Protein AF-A0A519M9V5-F1 (afdb_monomer_lite)

Secondary structure (DSSP, 8-state):
-------HHHHHHHHHHHHHHHHHTT------HHHHHHHHHHHTTSS-HHHHHHHHHHHHH------

pLDDT: mean 73.79, std 14.98, range [37.66, 90.44]

Radius of gyration: 13.43 Å; chains: 1; bounding box: 31×42×29 Å

Sequence (67 aa):
MVPIFSTATEQRRQHLIKAAISFKEGLTELVEPTQHKVLTQFALGRLTIDEVVYYLEAASSSPETRR

Structure (mmCIF, N/CA/C/O backbone):
data_AF-A0A519M9V5-F1
#
_entry.id   AF-A0A519M9V5-F1
#
loop_
_atom_site.group_PDB
_atom_site.id
_atom_site.type_symbol
_atom_site.label_atom_id
_atom_site.label_alt_id
_atom_site.label_comp_id
_atom_site.label_asym_id
_atom_site.label_entity_id
_atom_site.label_seq_id
_atom_site.pdbx_PDB_ins_code
_atom_site.Cartn_x
_atom_site.Cartn_y
_atom_site.Cartn_z
_atom_site.occupancy
_atom_site.B_iso_or_equiv
_atom_site.auth_seq_id
_atom_site.auth_comp_id
_atom_site.auth_asym_id
_atom_site.auth_atom_id
_atom_site.pdbx_PDB_model_num
ATOM 1 N N . MET A 1 1 ? 9.278 -32.643 3.853 1.00 40.19 1 MET A N 1
ATOM 2 C CA . MET A 1 1 ? 9.414 -31.217 4.217 1.00 40.19 1 MET A CA 1
ATOM 3 C C . MET A 1 1 ? 9.879 -30.488 2.975 1.00 40.19 1 MET A C 1
ATOM 5 O O . MET A 1 1 ? 11.020 -30.665 2.576 1.00 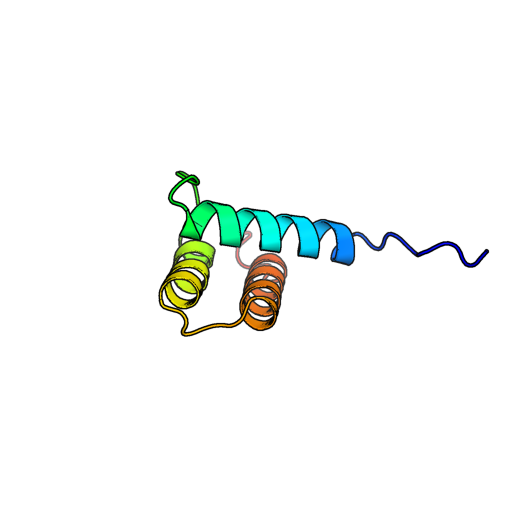40.19 1 MET A O 1
ATOM 9 N N . VAL A 1 2 ? 8.966 -29.806 2.284 1.00 44.28 2 VAL A N 1
ATOM 10 C CA . VAL A 1 2 ? 9.308 -29.049 1.073 1.00 44.28 2 VAL A CA 1
ATOM 11 C C . VAL A 1 2 ? 10.052 -27.803 1.555 1.00 44.28 2 VAL A C 1
ATOM 13 O O . VAL A 1 2 ? 9.503 -27.108 2.412 1.00 44.28 2 VAL A O 1
ATOM 16 N N . PRO A 1 3 ? 11.295 -27.540 1.120 1.00 47.53 3 PRO A N 1
ATOM 17 C CA . PRO A 1 3 ? 11.969 -26.311 1.496 1.00 47.53 3 PRO A CA 1
ATOM 18 C C . PRO A 1 3 ? 11.124 -25.177 0.924 1.00 47.53 3 PRO A C 1
ATOM 20 O O . PRO A 1 3 ? 10.922 -25.095 -0.287 1.00 47.53 3 PRO A O 1
ATOM 23 N N . ILE A 1 4 ? 10.546 -24.361 1.802 1.00 56.56 4 ILE A N 1
ATOM 24 C CA . ILE A 1 4 ? 9.850 -23.148 1.394 1.00 56.56 4 ILE A CA 1
ATOM 25 C C . ILE A 1 4 ? 10.961 -22.305 0.791 1.00 56.56 4 ILE A C 1
ATOM 27 O O . ILE A 1 4 ? 11.858 -21.862 1.507 1.00 56.56 4 ILE A O 1
ATOM 31 N N . PHE A 1 5 ? 10.994 -22.220 -0.535 1.00 46.78 5 PHE A N 1
ATOM 32 C CA . PHE A 1 5 ? 11.931 -21.368 -1.234 1.00 46.78 5 PHE A CA 1
ATOM 33 C C . PHE A 1 5 ? 11.699 -19.959 -0.690 1.00 46.78 5 PHE A C 1
ATOM 35 O O . PHE A 1 5 ? 10.737 -19.295 -1.062 1.00 46.78 5 PHE A O 1
ATOM 42 N N . SER A 1 6 ? 12.561 -19.521 0.228 1.00 52.06 6 SER A N 1
ATOM 43 C CA . SER A 1 6 ? 12.711 -18.124 0.618 1.00 52.06 6 SER A CA 1
ATOM 44 C C . SER A 1 6 ? 13.297 -17.393 -0.585 1.00 52.06 6 SER A C 1
ATOM 46 O O . SER A 1 6 ? 14.475 -17.052 -0.635 1.00 52.06 6 SER A O 1
ATOM 48 N N . THR A 1 7 ? 12.477 -17.243 -1.622 1.00 55.16 7 THR A N 1
ATOM 49 C CA . THR A 1 7 ? 12.737 -16.403 -2.780 1.00 55.16 7 THR A CA 1
ATOM 50 C C . THR A 1 7 ? 12.818 -14.981 -2.252 1.00 55.16 7 THR A C 1
ATOM 52 O O . THR A 1 7 ? 11.911 -14.568 -1.530 1.00 55.16 7 THR A O 1
ATOM 55 N N . ALA A 1 8 ? 13.866 -14.228 -2.573 1.00 57.00 8 ALA A N 1
ATOM 56 C CA . ALA A 1 8 ? 14.053 -12.840 -2.130 1.00 57.00 8 ALA A CA 1
ATOM 57 C C . ALA A 1 8 ? 12.779 -11.963 -2.239 1.00 57.00 8 ALA A C 1
ATOM 59 O O . ALA A 1 8 ? 12.590 -11.032 -1.461 1.00 57.00 8 ALA A O 1
ATOM 60 N N . THR A 1 9 ? 11.876 -12.314 -3.156 1.00 66.00 9 THR A N 1
ATOM 61 C CA . THR A 1 9 ? 10.531 -11.770 -3.368 1.00 66.00 9 THR A CA 1
ATOM 62 C C . THR A 1 9 ? 9.604 -11.822 -2.142 1.00 66.00 9 THR A C 1
ATOM 64 O O . THR A 1 9 ? 8.906 -10.850 -1.881 1.00 66.00 9 THR A O 1
ATOM 67 N N . GLU A 1 10 ? 9.598 -12.895 -1.343 1.00 73.31 10 GLU A N 1
ATOM 68 C CA . GLU A 1 10 ? 8.699 -13.000 -0.175 1.00 73.31 10 GLU A CA 1
ATOM 69 C C . GLU A 1 10 ? 9.199 -12.143 0.996 1.00 73.31 10 GLU A C 1
ATOM 71 O O . GLU A 1 10 ? 8.445 -11.399 1.620 1.00 73.31 10 GLU A O 1
ATOM 76 N N . GLN A 1 11 ? 10.510 -12.158 1.251 1.00 76.25 11 GLN A N 1
ATOM 77 C CA . GLN A 1 11 ? 11.109 -11.259 2.242 1.00 76.25 11 GLN A CA 1
ATOM 78 C C . GLN A 1 11 ? 10.915 -9.792 1.847 1.00 76.25 11 GLN A C 1
ATOM 80 O O . GLN A 1 11 ? 10.614 -8.953 2.698 1.00 76.25 11 GLN A O 1
ATOM 85 N N . ARG A 1 12 ? 11.034 -9.488 0.550 1.00 76.06 12 ARG A N 1
ATOM 86 C CA . ARG A 1 12 ? 10.763 -8.157 0.008 1.00 76.06 12 ARG A CA 1
ATOM 87 C C . ARG A 1 12 ? 9.303 -7.762 0.193 1.00 76.06 12 ARG A C 1
ATOM 89 O O . ARG A 1 12 ? 9.050 -6.672 0.696 1.00 76.06 12 ARG A O 1
ATOM 96 N N . ARG A 1 13 ? 8.356 -8.645 -0.128 1.00 80.12 13 ARG A N 1
ATOM 97 C CA . ARG A 1 13 ? 6.920 -8.432 0.099 1.00 80.12 13 ARG A CA 1
ATOM 98 C C . ARG A 1 13 ? 6.641 -8.117 1.568 1.00 80.12 13 ARG A C 1
ATOM 100 O O . ARG A 1 13 ? 6.036 -7.088 1.853 1.00 80.12 13 ARG A O 1
ATOM 107 N N . GLN A 1 14 ? 7.152 -8.912 2.508 1.00 83.44 14 GLN A N 1
ATOM 108 C CA . GLN A 1 14 ? 6.980 -8.636 3.941 1.00 83.44 14 GLN A CA 1
ATOM 109 C C . GLN A 1 14 ? 7.588 -7.295 4.371 1.00 83.44 14 GLN A C 1
ATOM 111 O O . GLN A 1 14 ? 6.989 -6.573 5.171 1.00 83.44 14 GLN A O 1
ATOM 116 N N . HIS A 1 15 ? 8.750 -6.930 3.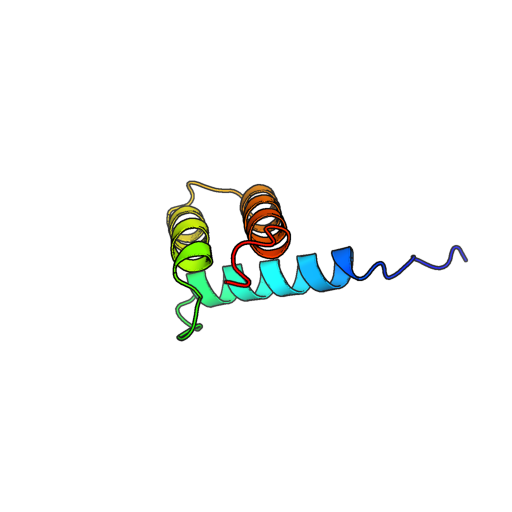823 1.00 82.19 15 HIS A N 1
ATOM 117 C CA . HIS A 1 15 ? 9.379 -5.640 4.098 1.00 82.19 15 HIS A CA 1
ATOM 118 C C . HIS A 1 15 ? 8.525 -4.469 3.590 1.00 82.19 15 HIS A C 1
ATOM 120 O O . HIS A 1 15 ? 8.314 -3.502 4.320 1.00 82.19 15 HIS A O 1
ATOM 126 N N . LEU A 1 16 ? 7.985 -4.575 2.371 1.00 81.06 16 LEU A N 1
ATOM 127 C CA . LEU A 1 16 ? 7.102 -3.569 1.775 1.00 81.06 16 LEU A CA 1
ATOM 128 C C . LEU A 1 16 ? 5.794 -3.429 2.558 1.00 81.06 16 LEU A C 1
ATOM 130 O O . LEU A 1 16 ? 5.350 -2.312 2.809 1.00 81.06 16 LEU A O 1
ATOM 134 N N . ILE A 1 17 ? 5.217 -4.544 3.011 1.00 84.12 17 ILE A N 1
ATOM 135 C CA . ILE A 1 17 ? 4.018 -4.535 3.856 1.00 84.12 17 ILE A CA 1
ATOM 136 C C . ILE A 1 17 ? 4.297 -3.797 5.166 1.00 84.12 17 ILE A C 1
ATOM 138 O O . ILE A 1 17 ? 3.533 -2.916 5.558 1.00 84.12 17 ILE A O 1
ATOM 142 N N . LYS A 1 18 ? 5.417 -4.113 5.826 1.00 85.44 18 LYS A N 1
ATOM 143 C CA . LYS A 1 18 ? 5.816 -3.448 7.068 1.00 85.44 18 LYS A CA 1
ATOM 144 C C . LYS A 1 18 ? 6.023 -1.947 6.856 1.00 85.44 18 LYS A C 1
ATOM 146 O O . LYS A 1 18 ? 5.529 -1.162 7.655 1.00 85.44 18 LYS A O 1
ATOM 151 N N . ALA A 1 19 ? 6.690 -1.552 5.771 1.00 82.38 19 ALA A N 1
ATOM 152 C CA . ALA A 1 19 ? 6.887 -0.147 5.421 1.00 82.38 19 ALA A CA 1
ATOM 153 C C . ALA A 1 19 ? 5.555 0.577 5.156 1.00 82.38 19 ALA A C 1
ATOM 155 O O . ALA A 1 19 ? 5.360 1.691 5.634 1.00 82.38 19 ALA A O 1
ATOM 156 N N . ALA A 1 20 ? 4.612 -0.065 4.462 1.00 82.81 20 ALA A N 1
ATOM 157 C CA . ALA A 1 20 ? 3.302 0.518 4.183 1.00 82.81 20 ALA A CA 1
ATOM 158 C C . ALA A 1 20 ? 2.460 0.725 5.449 1.00 82.81 20 ALA A C 1
ATOM 160 O O . ALA A 1 20 ? 1.812 1.762 5.600 1.00 82.81 20 ALA A O 1
ATOM 161 N N . ILE A 1 21 ? 2.501 -0.233 6.379 1.00 84.00 21 ILE A N 1
ATOM 162 C CA . ILE A 1 21 ? 1.837 -0.110 7.682 1.00 84.00 21 ILE A CA 1
ATOM 163 C C . ILE A 1 21 ? 2.501 0.998 8.506 1.00 84.00 21 ILE A C 1
ATOM 165 O O . ILE A 1 21 ? 1.805 1.891 8.976 1.00 84.00 21 ILE A O 1
ATOM 169 N N . SER A 1 22 ? 3.833 1.003 8.620 1.00 83.75 22 SER A N 1
ATOM 170 C CA . SER A 1 22 ? 4.563 2.052 9.343 1.00 83.75 22 SER A CA 1
ATOM 171 C C . SER A 1 22 ? 4.303 3.448 8.775 1.00 83.75 22 SER A C 1
ATOM 173 O O . SER A 1 22 ? 4.167 4.398 9.540 1.00 83.75 22 SER A O 1
ATOM 175 N N . PHE A 1 23 ? 4.191 3.585 7.451 1.00 84.19 23 PHE A N 1
ATOM 176 C CA . PHE A 1 23 ? 3.829 4.849 6.810 1.00 84.19 23 PHE A CA 1
ATOM 177 C C . PHE A 1 23 ? 2.416 5.295 7.188 1.00 84.19 23 PHE A C 1
ATOM 179 O O . PHE A 1 23 ? 2.209 6.455 7.533 1.00 84.19 23 PHE A O 1
ATOM 186 N N . LYS A 1 24 ? 1.447 4.373 7.166 1.00 82.25 24 LYS A N 1
ATOM 187 C CA . LYS A 1 24 ? 0.067 4.662 7.575 1.00 82.25 24 LYS A CA 1
ATOM 188 C C . LYS A 1 24 ? -0.016 5.115 9.038 1.00 82.25 24 LYS A C 1
ATOM 190 O O . LYS A 1 24 ? -0.801 6.003 9.349 1.00 82.25 24 LYS A O 1
ATOM 195 N N . GLU A 1 25 ? 0.810 4.538 9.903 1.00 84.31 25 GLU A N 1
ATOM 196 C CA . GLU A 1 25 ? 0.921 4.899 11.323 1.00 84.31 25 GLU A CA 1
ATOM 197 C C . GLU A 1 25 ? 1.731 6.195 11.556 1.00 84.31 25 GLU A C 1
ATOM 199 O O . GLU A 1 25 ? 1.858 6.645 12.691 1.00 84.31 25 GLU A O 1
ATOM 204 N N . GLY A 1 26 ? 2.299 6.806 10.506 1.00 80.56 26 GLY A N 1
ATOM 205 C CA . GLY A 1 26 ? 3.118 8.020 10.610 1.00 80.56 26 GLY A CA 1
ATOM 206 C C . GLY A 1 26 ? 4.523 7.793 11.181 1.00 80.56 26 GLY A C 1
ATOM 207 O O . GLY A 1 26 ? 5.179 8.742 11.594 1.00 80.56 26 GLY A O 1
ATOM 208 N N . LEU A 1 27 ? 5.002 6.546 11.205 1.00 77.31 27 LEU A N 1
ATOM 209 C CA . LEU A 1 27 ? 6.283 6.138 11.800 1.00 77.31 27 LEU A CA 1
ATOM 210 C C . LEU A 1 27 ? 7.454 6.139 10.804 1.00 77.31 27 LEU A C 1
ATOM 212 O O . LEU A 1 27 ? 8.529 5.631 11.112 1.00 77.31 27 LEU A O 1
ATOM 216 N N . THR A 1 28 ? 7.256 6.611 9.572 1.00 70.50 28 THR A N 1
ATOM 217 C CA . THR A 1 28 ? 8.276 6.565 8.513 1.00 70.50 28 THR A CA 1
ATOM 218 C C . THR A 1 28 ? 8.536 7.955 7.950 1.00 70.50 28 THR A C 1
ATOM 220 O O . THR A 1 28 ? 7.666 8.539 7.313 1.00 70.50 28 THR A O 1
ATOM 223 N N . GLU A 1 29 ? 9.755 8.456 8.162 1.00 60.25 29 GLU A N 1
ATOM 224 C CA . GLU A 1 29 ? 10.169 9.822 7.800 1.00 60.25 29 GLU A CA 1
ATOM 225 C C . GLU A 1 29 ? 10.911 9.910 6.454 1.00 60.25 29 GLU A C 1
ATOM 227 O O . GLU A 1 29 ? 11.041 10.992 5.887 1.00 60.25 29 GLU A O 1
ATOM 232 N N . LEU A 1 30 ? 11.373 8.781 5.903 1.00 57.22 30 LEU A N 1
ATOM 233 C CA . LEU A 1 30 ? 12.100 8.736 4.633 1.00 57.22 30 LEU A CA 1
ATOM 234 C C . LEU A 1 30 ? 11.478 7.697 3.701 1.00 57.22 30 LEU A C 1
ATOM 236 O O . LEU A 1 30 ? 11.750 6.502 3.804 1.00 57.22 30 LEU A O 1
ATOM 240 N N . VAL A 1 31 ? 10.641 8.164 2.777 1.00 66.50 31 VAL A N 1
ATOM 241 C CA . VAL A 1 31 ? 10.131 7.349 1.673 1.00 66.50 31 VAL A CA 1
ATOM 242 C C . VAL A 1 31 ? 10.470 8.053 0.368 1.00 66.50 31 VAL A C 1
ATOM 244 O O . VAL A 1 31 ? 10.242 9.256 0.239 1.00 66.50 31 VAL A O 1
ATOM 247 N N . GLU A 1 32 ? 11.012 7.321 -0.606 1.00 72.25 32 GLU A N 1
ATOM 248 C CA . GLU A 1 32 ? 11.249 7.879 -1.937 1.00 72.25 32 GLU A CA 1
ATOM 249 C C . GLU A 1 32 ? 9.956 8.475 -2.519 1.00 72.25 32 GLU A C 1
ATOM 251 O O . GLU A 1 32 ? 8.879 7.904 -2.324 1.00 72.25 32 GLU A O 1
ATOM 256 N N . PRO A 1 33 ? 10.018 9.584 -3.275 1.00 73.25 33 PRO A N 1
ATOM 257 C CA . PRO A 1 33 ? 8.826 10.276 -3.774 1.00 73.25 33 PRO A CA 1
ATOM 258 C C . PRO A 1 33 ? 7.894 9.369 -4.600 1.00 73.25 33 PRO A C 1
ATOM 260 O O . PRO A 1 33 ? 6.668 9.492 -4.521 1.00 73.25 33 PRO A O 1
ATOM 263 N N . THR A 1 34 ? 8.454 8.405 -5.337 1.00 70.56 34 THR A N 1
ATOM 264 C CA . THR A 1 34 ? 7.695 7.394 -6.092 1.00 70.56 34 THR A CA 1
ATOM 265 C C . THR A 1 34 ? 6.896 6.473 -5.170 1.00 70.56 34 THR A C 1
ATOM 267 O O . THR A 1 34 ? 5.717 6.209 -5.408 1.00 70.56 34 THR A O 1
ATOM 270 N N . GLN A 1 35 ? 7.515 6.024 -4.080 1.00 80.75 35 GLN A N 1
ATOM 271 C CA . GLN A 1 35 ? 6.883 5.173 -3.078 1.00 80.75 35 GLN A CA 1
ATOM 272 C C . GLN A 1 35 ? 5.864 5.976 -2.254 1.00 80.75 35 GLN A C 1
ATOM 274 O O . GLN A 1 35 ? 4.771 5.487 -1.981 1.00 80.75 35 GLN A O 1
ATOM 279 N N . HIS A 1 36 ? 6.163 7.242 -1.947 1.00 83.44 36 HIS A N 1
ATOM 280 C CA . HIS A 1 36 ? 5.290 8.141 -1.195 1.00 83.44 36 HIS A CA 1
ATOM 281 C C . HIS A 1 36 ? 3.914 8.287 -1.854 1.00 83.44 36 HIS A C 1
ATOM 283 O O . HIS A 1 36 ? 2.891 8.237 -1.174 1.00 83.44 36 HIS A O 1
ATOM 289 N N . LYS A 1 37 ? 3.855 8.403 -3.189 1.00 85.75 37 LYS A N 1
ATOM 290 C CA . LYS A 1 37 ? 2.581 8.477 -3.924 1.00 85.75 37 LYS A CA 1
ATOM 291 C C . LYS A 1 37 ? 1.731 7.214 -3.734 1.00 85.75 37 LYS A C 1
ATOM 293 O O . LYS A 1 37 ? 0.536 7.330 -3.466 1.00 85.75 37 LYS A O 1
ATOM 298 N N . VAL A 1 38 ? 2.337 6.031 -3.849 1.00 87.31 38 VAL A N 1
ATOM 299 C CA . VAL A 1 38 ? 1.653 4.733 -3.692 1.00 87.31 38 VAL A CA 1
ATOM 300 C C . VAL A 1 38 ? 1.193 4.542 -2.245 1.00 87.31 38 VAL A C 1
ATOM 302 O O . VAL A 1 38 ? 0.026 4.241 -1.996 1.00 87.31 38 VAL A O 1
ATOM 305 N N . LEU A 1 39 ? 2.076 4.810 -1.282 1.00 86.12 39 LEU A N 1
ATOM 306 C CA . LEU A 1 39 ? 1.777 4.713 0.145 1.00 86.12 39 LEU A CA 1
ATOM 307 C C . LEU A 1 39 ? 0.706 5.718 0.595 1.00 86.12 39 LEU A C 1
ATOM 309 O O . LEU A 1 39 ? -0.134 5.393 1.430 1.00 86.12 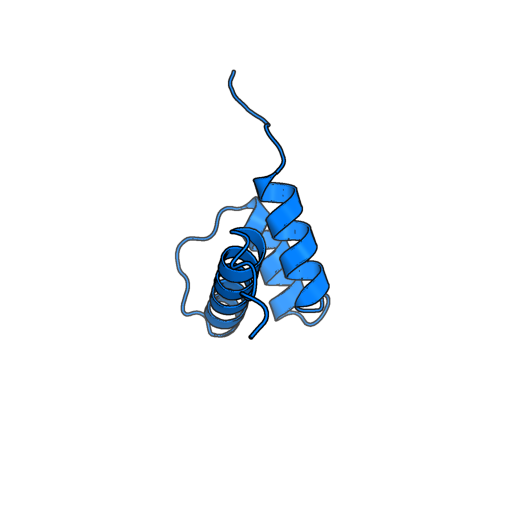39 LEU A O 1
ATOM 313 N N . THR A 1 40 ? 0.658 6.907 -0.009 1.00 87.44 40 THR A N 1
ATOM 314 C CA . THR A 1 40 ? -0.415 7.885 0.234 1.00 87.44 40 THR A CA 1
ATOM 315 C C . THR A 1 40 ? -1.767 7.345 -0.234 1.00 87.44 40 THR A C 1
ATOM 317 O O . THR A 1 40 ? -2.755 7.462 0.485 1.00 87.44 40 THR A O 1
ATOM 320 N N . GLN A 1 41 ? -1.843 6.717 -1.416 1.00 88.00 41 GLN A N 1
ATOM 321 C CA . GLN A 1 41 ? -3.099 6.105 -1.874 1.00 88.00 41 GLN A CA 1
ATOM 322 C C . GLN A 1 41 ? -3.532 4.940 -0.966 1.00 88.00 41 GLN A C 1
ATOM 324 O O . GLN A 1 41 ? -4.725 4.790 -0.706 1.00 88.00 41 GLN A O 1
ATOM 329 N N . PHE A 1 42 ? -2.583 4.167 -0.430 1.00 88.19 42 PHE A N 1
ATOM 330 C CA . PHE A 1 42 ? -2.854 3.134 0.576 1.00 88.19 42 PHE A CA 1
ATOM 331 C C . PHE A 1 42 ? -3.397 3.707 1.887 1.00 88.19 42 PHE A C 1
ATOM 333 O O . PHE A 1 42 ? -4.409 3.232 2.396 1.00 88.19 42 PHE A O 1
ATOM 340 N N . ALA A 1 43 ? -2.770 4.763 2.413 1.00 85.81 43 ALA A N 1
ATOM 341 C CA . ALA A 1 43 ? -3.221 5.434 3.630 1.00 85.81 43 ALA A CA 1
ATOM 342 C C . ALA A 1 43 ? -4.639 6.016 3.476 1.00 85.81 43 ALA A C 1
ATOM 344 O O . ALA A 1 43 ? -5.433 5.967 4.412 1.00 85.81 43 ALA A O 1
ATOM 345 N N . LEU A 1 44 ? -4.984 6.485 2.271 1.00 89.00 44 LEU A N 1
ATOM 346 C CA . LEU A 1 44 ? -6.328 6.946 1.905 1.00 89.00 44 LEU A CA 1
ATOM 347 C C . LEU A 1 44 ? -7.336 5.804 1.659 1.00 89.00 44 LEU A C 1
ATOM 349 O O . LEU A 1 44 ? -8.487 6.083 1.327 1.00 89.00 44 LEU A O 1
ATOM 353 N N . GLY A 1 45 ? -6.923 4.536 1.768 1.00 87.31 45 GLY A N 1
ATOM 354 C CA . GLY A 1 45 ? -7.774 3.367 1.525 1.00 87.31 45 GLY A CA 1
ATOM 355 C C . GLY A 1 45 ? -8.140 3.143 0.055 1.00 87.31 45 GLY A C 1
ATOM 356 O O . GLY A 1 45 ? -9.093 2.425 -0.233 1.00 87.31 45 GLY A O 1
ATOM 357 N N . ARG A 1 46 ? -7.415 3.771 -0.880 1.00 90.44 46 ARG A N 1
ATOM 358 C CA . ARG A 1 46 ? -7.651 3.661 -2.331 1.00 90.44 46 ARG A CA 1
ATOM 359 C C . ARG A 1 46 ? -6.906 2.505 -2.987 1.00 90.44 46 ARG A C 1
ATOM 361 O O . ARG A 1 46 ? -7.269 2.124 -4.091 1.00 90.44 46 ARG A O 1
ATOM 368 N N . LEU A 1 47 ? -5.864 1.998 -2.333 1.00 87.88 47 LEU A N 1
ATOM 369 C CA . LEU A 1 47 ? -5.121 0.815 -2.755 1.00 87.88 47 LEU A CA 1
ATOM 370 C C . LEU A 1 47 ? -5.163 -0.233 -1.652 1.00 87.88 47 LEU A C 1
ATOM 372 O O . LEU A 1 47 ? -5.084 0.093 -0.465 1.00 87.88 47 LEU A O 1
ATOM 376 N N . THR A 1 48 ? -5.239 -1.491 -2.057 1.00 89.50 48 THR A N 1
ATOM 377 C CA . THR A 1 48 ? -5.034 -2.640 -1.179 1.00 89.50 48 THR A CA 1
ATOM 378 C C . THR A 1 48 ? -3.545 -2.908 -0.976 1.00 89.50 48 THR A C 1
ATOM 380 O O . THR A 1 48 ? -2.690 -2.442 -1.729 1.00 89.50 48 THR A O 1
ATOM 383 N N . ILE A 1 49 ? -3.216 -3.687 0.056 1.00 83.50 49 ILE A N 1
ATOM 384 C CA . ILE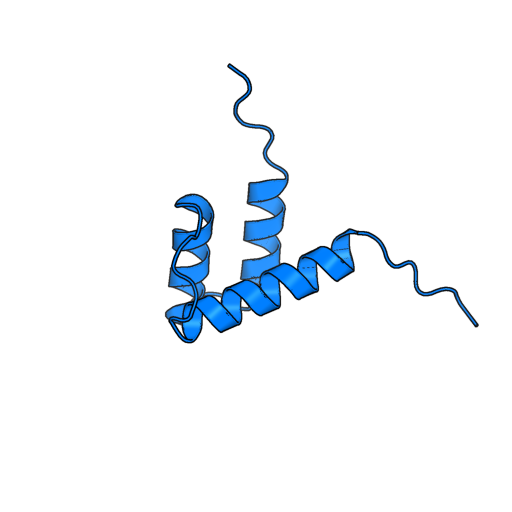 A 1 49 ? -1.823 -4.033 0.348 1.00 83.50 49 ILE A CA 1
ATOM 385 C C . ILE A 1 49 ? -1.159 -4.803 -0.805 1.00 83.50 49 ILE A C 1
ATOM 387 O O . ILE A 1 49 ? 0.028 -4.614 -1.054 1.00 83.50 49 ILE A O 1
ATOM 391 N N . ASP A 1 50 ? -1.921 -5.618 -1.539 1.00 85.00 50 ASP A N 1
ATOM 392 C CA . ASP A 1 50 ? -1.402 -6.395 -2.667 1.00 85.00 50 ASP A CA 1
ATOM 393 C C . ASP A 1 50 ? -1.032 -5.480 -3.844 1.00 85.00 50 ASP A C 1
ATOM 395 O O . ASP A 1 50 ? 0.058 -5.587 -4.405 1.00 85.00 50 ASP A O 1
ATOM 399 N N . GLU A 1 51 ? -1.876 -4.484 -4.132 1.00 87.69 51 GLU A N 1
ATOM 400 C CA . GLU A 1 51 ? -1.596 -3.460 -5.145 1.00 87.69 51 GLU A CA 1
ATOM 401 C C . GLU A 1 51 ? -0.388 -2.599 -4.766 1.00 87.69 51 GLU A C 1
ATOM 403 O O . GLU A 1 51 ? 0.453 -2.296 -5.609 1.00 87.69 51 GLU A O 1
ATOM 408 N N . VAL A 1 52 ? -0.261 -2.222 -3.491 1.00 86.12 52 VAL A N 1
ATOM 409 C CA . VAL A 1 52 ? 0.897 -1.465 -2.993 1.00 86.12 52 VAL A CA 1
ATOM 410 C C . VAL A 1 52 ? 2.184 -2.247 -3.196 1.00 86.12 52 VAL A C 1
ATOM 412 O O . VAL A 1 52 ? 3.149 -1.696 -3.721 1.00 86.12 52 VAL A O 1
ATOM 415 N N . VAL A 1 53 ? 2.198 -3.525 -2.813 1.00 85.44 53 VAL A N 1
ATOM 416 C CA . VAL A 1 53 ? 3.349 -4.403 -3.036 1.00 85.44 53 VAL A CA 1
ATOM 417 C C . VAL A 1 53 ? 3.659 -4.473 -4.527 1.00 85.44 53 VAL A C 1
ATOM 419 O O . VAL A 1 53 ? 4.793 -4.203 -4.906 1.00 85.44 53 VAL A O 1
ATOM 422 N N . TYR A 1 54 ? 2.660 -4.718 -5.377 1.00 85.06 54 TYR A N 1
ATOM 423 C CA . TYR A 1 54 ? 2.839 -4.772 -6.826 1.00 85.06 54 TYR A CA 1
ATOM 424 C C . TYR A 1 54 ? 3.476 -3.493 -7.396 1.00 85.06 54 TYR A C 1
ATOM 426 O O . TYR A 1 54 ? 4.467 -3.568 -8.124 1.00 85.06 54 TYR A O 1
ATOM 434 N N . TYR A 1 55 ? 2.970 -2.309 -7.036 1.00 84.81 55 TYR A N 1
ATOM 435 C CA . TYR A 1 55 ? 3.508 -1.038 -7.532 1.00 84.81 55 TYR A CA 1
ATOM 436 C C . TYR A 1 55 ? 4.900 -0.716 -6.981 1.00 84.81 55 TYR A C 1
ATOM 438 O O . TYR A 1 55 ? 5.728 -0.166 -7.707 1.00 84.81 55 TYR A O 1
ATOM 446 N N . LEU A 1 56 ? 5.178 -1.050 -5.719 1.00 81.69 56 LEU A N 1
ATOM 447 C CA . LEU A 1 56 ? 6.493 -0.832 -5.110 1.00 81.69 56 LEU A CA 1
ATOM 448 C C . LEU A 1 56 ? 7.543 -1.810 -5.656 1.00 81.69 56 LEU A C 1
ATOM 450 O O . LEU A 1 56 ? 8.694 -1.420 -5.873 1.00 81.69 56 LEU A O 1
ATOM 454 N N . GLU A 1 57 ? 7.156 -3.059 -5.921 1.00 81.12 57 GLU A N 1
ATOM 455 C CA . GLU A 1 57 ? 7.996 -4.033 -6.619 1.00 81.12 57 GLU A CA 1
ATOM 456 C C . GLU A 1 57 ? 8.273 -3.570 -8.054 1.00 81.12 57 GLU A C 1
ATOM 458 O O . GLU A 1 57 ? 9.436 -3.516 -8.451 1.00 81.12 57 GLU A O 1
ATOM 463 N N . ALA A 1 58 ? 7.248 -3.131 -8.793 1.00 81.44 58 ALA A N 1
ATOM 464 C CA . ALA A 1 58 ? 7.401 -2.600 -10.147 1.00 81.44 58 ALA A CA 1
ATOM 465 C C . ALA A 1 58 ? 8.314 -1.363 -10.191 1.00 81.44 58 ALA A C 1
ATOM 467 O O . ALA A 1 58 ? 9.215 -1.300 -11.022 1.00 81.44 58 ALA A O 1
ATOM 468 N N . ALA A 1 59 ? 8.145 -0.416 -9.262 1.00 74.81 59 ALA A N 1
ATOM 469 C CA . ALA A 1 59 ? 8.996 0.771 -9.157 1.00 74.81 59 ALA A CA 1
ATOM 470 C C . ALA A 1 59 ? 10.457 0.419 -8.842 1.00 74.81 59 ALA A C 1
ATOM 472 O O . ALA A 1 59 ? 11.371 1.059 -9.350 1.00 74.81 59 ALA A O 1
ATOM 473 N N . SER A 1 60 ? 10.682 -0.623 -8.041 1.00 67.81 60 SER A N 1
ATOM 474 C CA . SER A 1 60 ? 12.029 -1.099 -7.732 1.00 67.81 60 SER A CA 1
ATOM 475 C C . SER A 1 60 ? 12.671 -1.924 -8.852 1.00 67.81 60 SER A C 1
ATOM 477 O O . SER A 1 60 ? 13.889 -2.104 -8.871 1.00 67.81 60 SER A O 1
ATOM 479 N N . SER A 1 61 ? 11.845 -2.491 -9.729 1.00 64.19 61 SER A N 1
ATOM 480 C CA . SER A 1 61 ? 12.262 -3.254 -10.902 1.00 64.19 61 SER A CA 1
ATOM 481 C C . SER A 1 61 ? 12.455 -2.385 -12.138 1.00 64.19 61 SER A C 1
ATOM 483 O O . SER A 1 61 ? 12.941 -2.915 -13.130 1.00 64.19 61 SER A O 1
ATOM 485 N N . SER A 1 62 ? 12.126 -1.090 -12.094 1.00 49.09 62 SER A N 1
ATOM 486 C CA . SER A 1 62 ? 12.417 -0.135 -13.166 1.00 49.09 62 SER A CA 1
ATOM 487 C C . SER A 1 62 ? 13.893 0.290 -13.124 1.00 49.09 62 SER A C 1
ATOM 489 O O . SER A 1 62 ? 14.282 1.052 -12.236 1.00 49.09 62 SER A O 1
ATOM 491 N N . PRO A 1 63 ? 14.747 -0.147 -14.071 1.00 48.97 63 PRO A N 1
ATOM 492 C CA . PRO A 1 63 ? 16.096 0.377 -14.215 1.00 48.97 63 PRO A CA 1
ATOM 493 C C . PRO A 1 63 ? 16.034 1.715 -14.964 1.00 48.97 63 PRO A C 1
ATOM 495 O O . PRO A 1 63 ? 16.331 1.792 -16.151 1.00 48.97 63 PRO A O 1
ATOM 498 N N . GLU A 1 64 ? 15.643 2.783 -1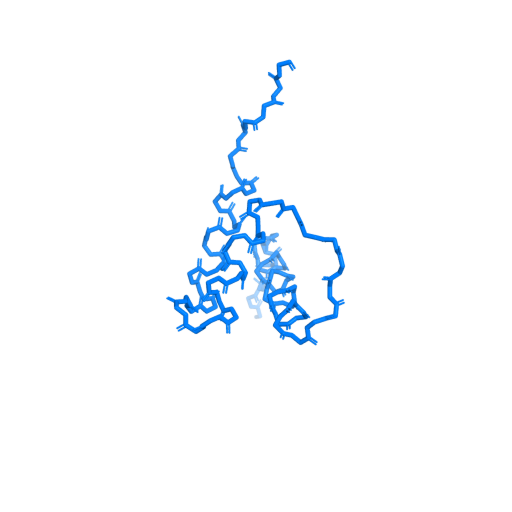4.283 1.00 54.47 64 GLU A N 1
ATOM 499 C CA . GLU A 1 64 ? 15.677 4.140 -14.836 1.00 54.47 64 GLU A CA 1
ATOM 500 C C . GLU A 1 64 ? 16.225 5.054 -13.733 1.00 54.47 64 GLU A C 1
ATOM 502 O O . GLU A 1 64 ? 15.493 5.537 -12.886 1.00 54.47 64 GLU A O 1
ATOM 507 N N . THR A 1 65 ? 17.537 5.239 -13.565 1.00 45.69 65 THR A N 1
ATOM 508 C CA . THR A 1 65 ? 18.415 5.932 -14.512 1.00 45.69 65 THR A CA 1
ATOM 509 C C . THR A 1 65 ? 19.880 5.726 -14.090 1.00 45.69 65 THR A C 1
ATOM 511 O O . THR A 1 65 ? 20.341 6.308 -13.114 1.00 45.69 65 THR A O 1
ATOM 514 N N . ARG A 1 66 ? 20.644 4.916 -14.838 1.00 42.91 66 ARG A N 1
ATOM 515 C CA . ARG A 1 66 ? 22.074 5.194 -15.059 1.00 42.91 6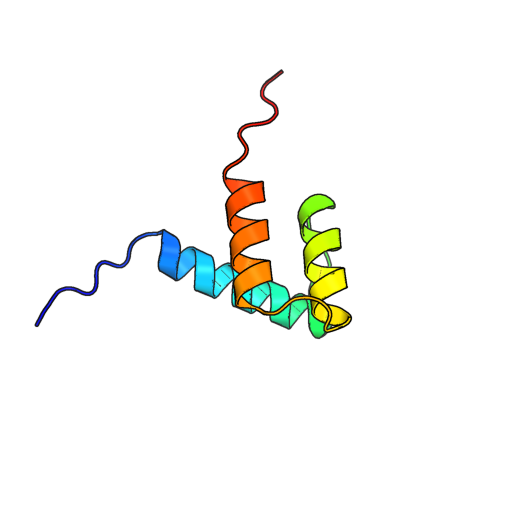6 ARG A CA 1
ATOM 516 C C . ARG A 1 66 ? 22.135 6.127 -16.266 1.00 42.91 66 ARG A C 1
ATOM 518 O O . ARG A 1 66 ? 22.049 5.651 -17.397 1.00 42.91 66 ARG A O 1
ATOM 525 N N . ARG A 1 67 ? 22.244 7.428 -16.037 1.00 37.66 67 ARG A N 1
ATOM 526 C CA . ARG A 1 67 ? 22.801 8.371 -17.008 1.00 37.66 67 ARG A CA 1
ATOM 527 C C . ARG A 1 67 ? 23.718 9.324 -16.273 1.00 37.66 67 ARG A C 1
ATOM 529 O O . ARG A 1 67 ? 23.327 9.735 -15.161 1.00 37.66 67 ARG A O 1
#

Foldseek 3Di:
DPPPPVDVLVVLLVVQLVVLVCVLVVNDDDDDPQLVVLSVCVNVVNDDSVVSSVSVVVVVVDPPDPD